Protein AF-A0A3M6U9W3-F1 (afdb_monomer)

InterPro domains:
  IPR017243 Biogenesis of lysosome-related organelles complex 1 subunit 5 [PF14942] (7-142)
  IPR017243 Biogenesis of lysosome-related organelles complex 1 subunit 5 [PTHR31784] (4-142)

Structure (mmCIF, N/CA/C/O backbone):
data_AF-A0A3M6U9W3-F1
#
_entry.id   AF-A0A3M6U9W3-F1
#
loop_
_atom_site.group_PDB
_atom_site.id
_atom_site.type_symbol
_atom_site.label_atom_id
_atom_site.label_alt_id
_atom_site.label_comp_id
_atom_site.label_asym_id
_atom_site.label_entity_id
_atom_site.label_seq_id
_atom_site.pdbx_PDB_ins_code
_atom_site.Cartn_x
_atom_site.Cartn_y
_atom_site.Cartn_z
_atom_site.occupancy
_atom_site.B_iso_or_equiv
_atom_site.auth_seq_id
_atom_site.auth_comp_id
_atom_site.auth_asym_id
_atom_site.auth_atom_id
_atom_site.pdbx_PDB_model_num
ATOM 1 N N . MET A 1 1 ? -53.784 -4.797 81.187 1.00 61.97 1 MET A N 1
ATOM 2 C CA . MET A 1 1 ? -54.601 -5.052 79.976 1.00 61.97 1 MET A CA 1
ATOM 3 C C . MET A 1 1 ? -54.592 -3.884 78.977 1.00 61.97 1 MET A C 1
ATOM 5 O O . MET A 1 1 ? -54.474 -4.148 77.792 1.00 61.97 1 MET A O 1
ATOM 9 N N . ALA A 1 2 ? -54.657 -2.605 79.389 1.00 67.75 2 ALA A N 1
ATOM 10 C CA . ALA A 1 2 ? -54.596 -1.471 78.442 1.00 67.75 2 ALA A CA 1
ATOM 11 C C . ALA A 1 2 ? -53.181 -1.173 77.885 1.00 67.75 2 ALA A C 1
ATOM 13 O O . ALA A 1 2 ? -53.034 -0.891 76.699 1.00 67.75 2 ALA A O 1
ATOM 14 N N . GLY A 1 3 ? -52.134 -1.290 78.713 1.00 75.00 3 GLY A N 1
ATOM 15 C CA . GLY A 1 3 ? -50.748 -0.992 78.310 1.00 75.00 3 GLY A CA 1
ATOM 16 C C . GLY A 1 3 ? -50.168 -1.948 77.260 1.00 75.00 3 GLY A C 1
ATOM 17 O O . GLY A 1 3 ? -49.511 -1.507 76.325 1.00 75.00 3 GLY A O 1
ATOM 18 N N . GLU A 1 4 ? -50.474 -3.247 77.342 1.00 80.38 4 GLU A N 1
ATOM 19 C CA . GLU A 1 4 ? -50.037 -4.231 76.334 1.00 80.38 4 GLU A CA 1
ATOM 20 C C . GLU A 1 4 ? -50.648 -3.979 74.956 1.00 80.38 4 GLU A C 1
ATOM 22 O O . GLU A 1 4 ? -50.010 -4.243 73.937 1.00 80.38 4 GLU A O 1
ATOM 27 N N . LYS A 1 5 ? -51.881 -3.465 74.915 1.00 83.31 5 LYS A N 1
ATOM 28 C CA . LYS A 1 5 ? -52.552 -3.125 73.661 1.00 83.31 5 LYS A CA 1
ATOM 29 C C . LYS A 1 5 ? -51.876 -1.922 73.002 1.00 83.31 5 LYS A C 1
ATOM 31 O O . LYS A 1 5 ? -51.541 -1.992 71.827 1.00 83.31 5 LYS A O 1
ATOM 36 N N . ALA A 1 6 ? -51.565 -0.891 73.788 1.00 84.62 6 ALA A N 1
ATOM 37 C CA . ALA A 1 6 ? -50.835 0.282 73.312 1.00 84.62 6 ALA A CA 1
ATOM 38 C C . ALA A 1 6 ? -49.437 -0.074 72.774 1.00 84.62 6 ALA A C 1
ATOM 40 O O . ALA A 1 6 ? -49.060 0.382 71.699 1.00 84.62 6 ALA A O 1
ATOM 41 N N . ILE A 1 7 ? -48.689 -0.935 73.472 1.00 87.50 7 ILE A N 1
ATOM 42 C CA . ILE A 1 7 ? -47.364 -1.390 73.015 1.00 87.50 7 ILE A CA 1
ATOM 43 C C . ILE A 1 7 ? -47.477 -2.162 71.696 1.00 87.50 7 ILE A C 1
ATOM 45 O O . ILE A 1 7 ? -46.703 -1.926 70.772 1.00 87.50 7 ILE A O 1
ATOM 49 N N . ARG A 1 8 ? -48.467 -3.052 71.573 1.00 87.06 8 ARG A N 1
ATOM 50 C CA . ARG A 1 8 ? -48.688 -3.836 70.350 1.00 87.06 8 ARG A CA 1
ATOM 51 C C . ARG A 1 8 ? -49.052 -2.953 69.156 1.00 87.06 8 ARG A C 1
ATOM 53 O O . ARG A 1 8 ? -48.532 -3.175 68.064 1.00 87.06 8 ARG A O 1
ATOM 60 N N . ASP A 1 9 ? -49.890 -1.945 69.375 1.00 88.25 9 ASP A N 1
ATOM 61 C CA . ASP A 1 9 ? -50.294 -0.998 68.336 1.00 88.25 9 ASP A CA 1
ATOM 62 C C . ASP A 1 9 ? -49.105 -0.129 67.891 1.00 88.25 9 ASP A C 1
ATOM 64 O O . ASP A 1 9 ? -48.859 0.009 66.692 1.00 88.25 9 ASP A O 1
ATOM 68 N N . VAL A 1 10 ? -48.290 0.366 68.831 1.00 85.81 10 VAL A N 1
ATOM 69 C CA . VAL A 1 10 ? -47.071 1.140 68.529 1.00 85.81 10 VAL A CA 1
ATOM 70 C C . VAL A 1 10 ? -46.040 0.293 67.778 1.00 85.81 10 VAL A C 1
ATOM 72 O O . VAL A 1 10 ? -45.535 0.730 66.746 1.00 85.81 10 VAL A O 1
ATOM 75 N N . CYS A 1 11 ? -45.760 -0.935 68.222 1.00 81.44 11 CYS A N 1
ATOM 76 C CA . CYS A 1 11 ? -44.837 -1.841 67.529 1.00 81.44 11 CYS A CA 1
ATOM 77 C C . CYS A 1 11 ? -45.349 -2.255 66.138 1.00 81.44 11 CYS A C 1
ATOM 79 O O . CYS A 1 11 ? -44.555 -2.417 65.209 1.00 81.44 11 CYS A O 1
ATOM 81 N N . GLY A 1 12 ? -46.667 -2.400 65.972 1.00 80.12 12 GLY A N 1
ATOM 82 C CA . GLY A 1 12 ? -47.300 -2.685 64.685 1.00 80.12 12 GLY A CA 1
ATOM 83 C C . GLY A 1 12 ? -47.216 -1.513 63.704 1.00 80.12 12 GLY A C 1
ATOM 84 O O . GLY A 1 12 ? -46.968 -1.723 62.516 1.00 80.12 12 GLY A O 1
ATOM 85 N N . ILE A 1 13 ? -47.381 -0.282 64.196 1.00 79.81 13 ILE A N 1
ATOM 86 C CA . ILE A 1 13 ? -47.189 0.948 63.415 1.00 79.81 13 ILE A CA 1
ATOM 87 C C . ILE A 1 13 ? -45.711 1.109 63.042 1.00 79.81 13 ILE A C 1
ATOM 89 O O . ILE A 1 13 ? -45.401 1.355 61.879 1.00 79.81 13 ILE A O 1
ATOM 93 N N . TYR A 1 14 ? -44.804 0.884 63.993 1.00 79.00 14 TYR A N 1
ATOM 94 C CA . TYR A 1 14 ? -43.360 0.965 63.781 1.00 79.00 14 TYR A CA 1
ATOM 95 C C . TYR A 1 14 ? -42.884 -0.049 62.733 1.00 79.00 14 TYR A C 1
ATOM 97 O O . TYR A 1 14 ? -42.189 0.316 61.792 1.00 79.00 14 TYR A O 1
ATOM 105 N N . SER A 1 15 ? -43.339 -1.302 62.818 1.00 75.88 15 SER A N 1
ATOM 106 C CA . SER A 1 15 ? -42.981 -2.341 61.843 1.00 75.88 15 SER A CA 1
ATOM 107 C C . SER A 1 15 ? -43.503 -2.036 60.440 1.00 75.88 15 SER A C 1
ATOM 109 O O . SER A 1 15 ? -42.837 -2.379 59.477 1.00 75.88 15 SER A O 1
ATOM 111 N N . ARG A 1 16 ? -44.667 -1.379 60.304 1.00 72.44 16 ARG A N 1
ATOM 112 C CA . ARG A 1 16 ? -45.201 -0.948 58.998 1.00 72.44 16 ARG A CA 1
ATOM 113 C C . ARG A 1 16 ? -44.478 0.271 58.430 1.00 72.44 16 ARG A C 1
ATOM 115 O O . ARG A 1 16 ? -44.253 0.322 57.228 1.00 72.44 16 ARG A O 1
ATOM 122 N N . LEU A 1 17 ? -44.139 1.247 59.272 1.00 72.12 17 LEU A N 1
ATOM 123 C CA . LEU A 1 17 ? -43.420 2.459 58.861 1.00 72.12 17 LEU A CA 1
ATOM 124 C C . LEU A 1 17 ? -41.974 2.164 58.456 1.00 72.12 17 LEU A C 1
ATOM 126 O O . LEU A 1 17 ? -41.463 2.786 57.530 1.00 72.12 17 LEU A O 1
ATOM 130 N N . PHE A 1 18 ? -41.342 1.202 59.126 1.00 71.88 18 PHE A N 1
ATOM 131 C CA . PHE A 1 18 ? -39.964 0.783 58.875 1.00 71.88 18 PHE A CA 1
ATOM 132 C C . PHE A 1 18 ? -39.879 -0.571 58.158 1.00 71.88 18 PHE A C 1
ATOM 134 O O . PHE A 1 18 ? -38.852 -1.247 58.234 1.00 71.88 18 PHE A O 1
ATOM 141 N N . ASP A 1 19 ? -40.930 -0.982 57.434 1.00 74.25 19 ASP A N 1
ATOM 142 C CA . ASP A 1 19 ? -40.842 -2.159 56.568 1.00 74.25 19 ASP A CA 1
ATOM 143 C C . ASP A 1 19 ? -40.027 -1.823 55.313 1.00 74.25 19 ASP A C 1
ATOM 145 O O . ASP A 1 19 ? -40.535 -1.555 54.220 1.00 74.25 19 ASP A O 1
ATOM 149 N N . HIS A 1 20 ? -38.709 -1.835 55.482 1.00 79.38 20 HIS A N 1
ATOM 150 C CA . HIS A 1 20 ? -37.756 -1.589 54.412 1.00 79.38 20 HIS A CA 1
ATOM 151 C C . HIS A 1 20 ? -37.826 -2.654 53.314 1.00 79.38 20 HIS A C 1
ATOM 153 O O . HIS A 1 20 ? -37.267 -2.426 52.243 1.00 79.38 20 HIS A O 1
ATOM 159 N N . ARG A 1 21 ? -38.521 -3.791 53.515 1.00 81.12 21 ARG A N 1
ATOM 160 C CA . ARG A 1 21 ? -38.652 -4.812 52.465 1.00 81.12 21 ARG A CA 1
ATOM 161 C C . ARG A 1 21 ? -39.306 -4.250 51.219 1.00 81.12 21 ARG A C 1
ATOM 163 O O . ARG A 1 21 ? -38.825 -4.549 50.136 1.00 81.12 21 ARG A O 1
ATOM 170 N N . ALA A 1 22 ? -40.347 -3.429 51.346 1.00 80.38 22 ALA A N 1
ATOM 171 C CA . ALA A 1 22 ? -41.025 -2.868 50.179 1.00 80.38 22 ALA A CA 1
ATOM 172 C C . ALA A 1 22 ? -40.098 -1.941 49.372 1.00 80.38 22 ALA A C 1
ATOM 174 O O . ALA A 1 22 ? -40.045 -2.030 48.146 1.00 80.38 22 ALA A O 1
ATOM 175 N N . VAL A 1 23 ? -39.323 -1.101 50.066 1.00 84.06 23 VAL A N 1
ATOM 176 C CA . VAL A 1 23 ? -38.333 -0.207 49.447 1.00 84.06 23 VAL A CA 1
ATOM 177 C C . VAL A 1 23 ? -37.217 -1.022 48.798 1.00 84.06 23 VAL A C 1
ATOM 179 O O . VAL A 1 23 ? -36.999 -0.902 47.599 1.00 84.06 23 VAL A O 1
ATOM 182 N N . MET A 1 24 ? -36.586 -1.930 49.544 1.00 85.38 24 MET A N 1
ATOM 183 C CA . MET A 1 24 ? -35.505 -2.781 49.040 1.00 85.38 24 MET A CA 1
ATOM 184 C C . MET A 1 24 ? -35.948 -3.640 47.855 1.00 85.38 24 MET A C 1
ATOM 186 O O . MET A 1 24 ? -35.217 -3.787 46.883 1.00 85.38 24 MET A O 1
ATOM 190 N N . GLN A 1 25 ? -37.159 -4.190 47.895 1.00 88.38 25 GLN A N 1
ATOM 191 C CA . GLN A 1 25 ? -37.684 -5.020 46.817 1.00 88.38 25 GLN A CA 1
ATOM 192 C C . GLN A 1 25 ? -37.989 -4.195 45.560 1.00 88.38 25 GLN A C 1
ATOM 194 O O . GLN A 1 25 ? -37.805 -4.693 44.449 1.00 88.38 25 GLN A O 1
ATOM 199 N N . ASN A 1 26 ? -38.421 -2.940 45.713 1.00 88.75 26 ASN A N 1
ATOM 200 C CA . ASN A 1 26 ? -38.576 -2.016 44.591 1.00 88.75 26 ASN A CA 1
ATOM 201 C C . ASN A 1 26 ? -37.225 -1.590 44.010 1.00 88.75 26 ASN A C 1
ATOM 203 O O . ASN A 1 26 ? -37.081 -1.615 42.790 1.00 88.75 26 ASN A O 1
ATOM 207 N N . GLU A 1 27 ? -36.233 -1.289 44.850 1.00 91.12 27 GLU A N 1
ATOM 208 C CA . GLU A 1 27 ? -34.869 -0.974 44.409 1.00 91.12 27 GLU A CA 1
ATOM 209 C C . GLU A 1 27 ? -34.231 -2.160 43.671 1.00 91.12 27 GLU A C 1
ATOM 211 O O . GLU A 1 27 ? -33.735 -2.001 42.558 1.00 91.12 27 GLU A O 1
ATOM 216 N N . CYS A 1 28 ? -34.338 -3.386 44.197 1.00 89.62 28 CYS A N 1
ATOM 217 C CA . CYS A 1 28 ? -33.869 -4.588 43.498 1.00 89.62 28 CYS A CA 1
ATOM 218 C C . CYS A 1 28 ? -34.550 -4.765 42.131 1.00 89.62 28 CYS A C 1
ATOM 220 O O . CYS A 1 28 ? -33.879 -5.034 41.136 1.00 89.62 28 CYS A O 1
ATOM 222 N N . LYS A 1 29 ? -35.876 -4.580 42.049 1.00 91.06 29 LYS A N 1
ATOM 223 C CA . LYS A 1 29 ? -36.611 -4.644 40.772 1.00 91.06 29 LYS A CA 1
ATOM 224 C C . LYS A 1 29 ? -36.187 -3.542 39.804 1.00 91.06 29 LYS A C 1
ATOM 226 O O . LYS A 1 29 ? -36.160 -3.780 38.598 1.00 91.06 29 LYS A O 1
ATOM 231 N N . TYR A 1 30 ? -35.898 -2.346 40.311 1.00 90.50 30 TYR A N 1
ATOM 232 C CA . TYR A 1 30 ? -35.417 -1.229 39.510 1.00 90.50 30 TYR A CA 1
ATOM 233 C C . TYR A 1 30 ? -34.033 -1.524 38.928 1.00 90.50 30 TYR A C 1
ATOM 235 O O . TYR A 1 30 ? -33.857 -1.383 37.720 1.00 90.50 30 TYR A O 1
ATOM 243 N N . VAL A 1 31 ? -33.098 -2.013 39.748 1.00 88.81 31 VAL A N 1
ATOM 244 C CA . VAL A 1 31 ? -31.752 -2.410 39.307 1.00 88.81 31 VAL A CA 1
ATOM 245 C C . VAL A 1 31 ? -31.836 -3.478 38.218 1.00 88.81 31 VAL A C 1
ATOM 247 O O . VAL A 1 31 ? -31.272 -3.288 37.146 1.00 88.81 31 VAL A O 1
ATOM 250 N N . ILE A 1 32 ? -32.611 -4.544 38.432 1.00 86.94 32 ILE A N 1
ATOM 251 C CA . ILE A 1 32 ? -32.818 -5.597 37.425 1.00 86.94 32 ILE A CA 1
ATOM 252 C C . ILE A 1 32 ? -33.391 -5.007 36.126 1.00 86.94 32 ILE A C 1
ATOM 254 O O . ILE A 1 32 ? -32.864 -5.237 35.042 1.00 86.94 32 ILE A O 1
ATOM 258 N N . ARG A 1 33 ? -34.442 -4.181 36.214 1.00 87.31 33 ARG A N 1
ATOM 259 C CA . ARG A 1 33 ? -35.074 -3.576 35.031 1.00 87.31 33 ARG A CA 1
ATOM 260 C C . ARG A 1 33 ? -34.128 -2.649 34.266 1.00 87.31 33 ARG A C 1
ATOM 262 O O . ARG A 1 33 ? -34.173 -2.627 33.036 1.00 87.31 33 ARG A O 1
ATOM 269 N N . GLU A 1 34 ? -33.324 -1.855 34.965 1.00 85.25 34 GLU A N 1
ATOM 270 C CA . GLU A 1 34 ? -32.372 -0.962 34.311 1.00 85.25 34 GLU A CA 1
ATOM 271 C C . GLU A 1 34 ? -31.206 -1.719 33.687 1.00 85.25 34 GLU A C 1
ATOM 273 O O . GLU A 1 34 ? -30.894 -1.472 32.525 1.00 85.25 34 GLU A O 1
ATOM 278 N N . PHE A 1 35 ? -30.585 -2.650 34.409 1.00 80.88 35 PHE A N 1
ATOM 279 C CA . PHE A 1 35 ? -29.368 -3.311 33.942 1.00 80.88 35 PHE A CA 1
ATOM 280 C C . PHE A 1 35 ? -29.643 -4.480 32.989 1.00 80.88 35 PHE A C 1
ATOM 282 O O . PHE A 1 35 ? -29.047 -4.514 31.916 1.00 80.88 35 PHE A O 1
ATOM 289 N N . GLU A 1 36 ? -30.596 -5.363 33.297 1.00 79.75 36 GLU A N 1
ATOM 290 C CA . GLU A 1 36 ? -30.924 -6.521 32.446 1.00 79.75 36 GLU A CA 1
ATOM 291 C C . GLU A 1 36 ? -31.939 -6.174 31.345 1.00 79.75 36 GLU A C 1
ATOM 293 O O . GLU A 1 36 ? -31.945 -6.781 30.281 1.00 79.75 36 GLU A O 1
ATOM 298 N N . GLY A 1 37 ? -32.805 -5.180 31.575 1.00 77.88 37 GLY A N 1
ATOM 299 C CA . GLY A 1 37 ? -33.853 -4.803 30.621 1.00 77.88 37 GLY A CA 1
ATOM 300 C C . GLY A 1 37 ? -33.442 -3.683 29.665 1.00 77.88 37 GLY A C 1
ATOM 301 O O . GLY A 1 37 ? -33.336 -3.876 28.457 1.00 77.88 37 GLY A O 1
ATOM 302 N N . LYS A 1 38 ? -33.276 -2.467 30.197 1.00 75.75 38 LYS A N 1
ATOM 303 C C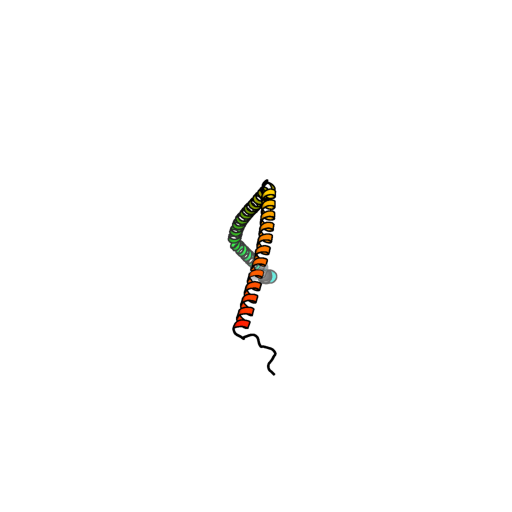A . LYS A 1 38 ? -33.081 -1.259 29.373 1.00 75.75 38 LYS A CA 1
ATOM 304 C C . LYS A 1 38 ? -31.658 -1.101 28.851 1.00 75.75 38 LYS A C 1
ATOM 306 O O . LYS A 1 38 ? -31.474 -0.691 27.705 1.00 75.75 38 LYS A O 1
ATOM 311 N N . ARG A 1 39 ? -30.658 -1.356 29.696 1.00 81.62 39 ARG A N 1
ATOM 312 C CA . ARG A 1 39 ? -29.241 -1.225 29.337 1.00 81.62 39 ARG A CA 1
ATOM 313 C C . ARG A 1 39 ? -28.719 -2.492 28.676 1.00 81.62 39 ARG A C 1
ATOM 315 O O . ARG A 1 39 ? -27.949 -2.349 27.733 1.00 81.62 39 ARG A O 1
ATOM 322 N N . ASN A 1 40 ? -29.177 -3.667 29.120 1.00 81.88 40 ASN A N 1
ATOM 323 C CA . ASN A 1 40 ? -28.946 -4.981 28.510 1.00 81.88 40 ASN A CA 1
ATOM 324 C C . ASN A 1 40 ? -27.493 -5.168 28.041 1.00 81.88 40 ASN A C 1
ATOM 326 O O . ASN A 1 40 ? -27.236 -5.409 26.863 1.00 81.88 40 ASN A O 1
ATOM 330 N N . ASP A 1 41 ? -26.542 -4.890 28.937 1.00 83.25 41 ASP A N 1
ATOM 331 C CA . ASP A 1 41 ? -25.094 -4.956 28.694 1.00 83.25 41 ASP A CA 1
ATOM 332 C C . ASP A 1 41 ? -24.569 -4.176 27.476 1.00 83.25 41 ASP A C 1
ATOM 334 O O . ASP A 1 41 ? -23.419 -4.333 27.068 1.00 83.25 41 ASP A O 1
ATOM 338 N N . ARG A 1 42 ? -25.358 -3.255 26.910 1.00 87.81 42 ARG A N 1
ATOM 339 C CA . ARG A 1 42 ? -24.985 -2.472 25.723 1.00 87.81 42 ARG A CA 1
ATOM 340 C C . ARG A 1 42 ? -23.690 -1.695 25.927 1.00 87.81 42 ARG A C 1
ATOM 342 O O . ARG A 1 42 ? -22.937 -1.493 24.981 1.00 87.81 42 ARG A O 1
ATOM 349 N N . GLU A 1 43 ? -23.449 -1.210 27.141 1.00 86.50 43 GLU A N 1
ATOM 350 C CA . GLU A 1 43 ? -22.219 -0.489 27.478 1.00 86.50 43 GLU A CA 1
ATOM 351 C C . GLU A 1 43 ? -21.007 -1.419 27.513 1.00 86.50 43 GLU A C 1
ATOM 353 O O . GLU A 1 43 ? -19.966 -1.058 26.969 1.00 86.50 43 GLU A O 1
ATOM 358 N N . LEU A 1 44 ? -21.165 -2.628 28.061 1.00 88.38 44 LEU A N 1
ATOM 359 C CA . LEU A 1 44 ? -20.125 -3.651 28.046 1.00 88.38 44 LEU A CA 1
ATOM 360 C C . LEU A 1 44 ? -19.783 -4.037 26.605 1.00 88.38 44 LEU A C 1
ATOM 362 O O . LEU A 1 44 ? -18.622 -3.980 26.225 1.00 88.38 44 LEU A O 1
ATOM 366 N N . LEU A 1 45 ? -20.797 -4.324 25.785 1.00 90.81 45 LEU A N 1
ATOM 367 C CA . LEU A 1 45 ? -20.636 -4.687 24.375 1.00 90.81 45 LEU A CA 1
ATOM 368 C C . LEU A 1 45 ? -19.907 -3.592 23.587 1.00 90.81 45 LEU A C 1
ATOM 370 O O . LEU A 1 45 ? -18.922 -3.865 22.907 1.00 90.81 45 LEU A O 1
ATOM 374 N N . ARG A 1 46 ? -20.320 -2.329 23.758 1.00 93.31 46 ARG A N 1
ATOM 375 C CA . ARG A 1 46 ? -19.644 -1.172 23.147 1.00 93.31 46 ARG A CA 1
ATOM 376 C C . ARG A 1 46 ? -18.194 -1.039 23.598 1.00 93.31 46 ARG A C 1
ATOM 378 O O . ARG A 1 46 ? -17.337 -0.705 22.783 1.00 93.31 46 ARG A O 1
ATOM 385 N N . LEU A 1 47 ? -17.916 -1.268 24.880 1.00 96.12 47 LEU A N 1
ATOM 386 C CA . LEU A 1 47 ? -16.560 -1.190 25.412 1.00 96.12 47 LEU A CA 1
ATOM 387 C C . LEU A 1 47 ? -15.688 -2.328 24.869 1.00 96.12 47 LEU A C 1
ATOM 389 O O . LEU A 1 47 ? -14.541 -2.092 24.495 1.00 96.12 47 LEU A O 1
ATOM 393 N N . THR A 1 48 ? -16.239 -3.537 24.764 1.00 96.25 48 THR A N 1
ATOM 394 C CA . THR A 1 48 ? -15.568 -4.689 24.156 1.00 96.25 48 THR A CA 1
ATOM 395 C C . THR A 1 48 ? -15.261 -4.433 22.683 1.00 96.25 48 THR A C 1
ATOM 397 O O . THR A 1 48 ? -14.120 -4.622 22.268 1.00 96.25 48 THR A O 1
ATOM 400 N N . GLU A 1 49 ? -16.221 -3.927 21.906 1.00 96.69 49 GLU A N 1
ATOM 401 C CA . GLU A 1 49 ? -16.008 -3.551 20.501 1.00 96.69 49 GLU A CA 1
ATOM 402 C C . GLU A 1 49 ? -14.936 -2.463 20.352 1.00 96.69 49 GLU A C 1
ATOM 404 O O . GLU A 1 49 ? -14.076 -2.540 19.473 1.00 96.69 49 GLU A O 1
ATOM 409 N N . ALA A 1 50 ? -14.964 -1.438 21.209 1.00 97.31 50 ALA A N 1
ATOM 410 C CA . ALA A 1 50 ? -13.959 -0.380 21.202 1.00 97.31 50 ALA A CA 1
ATOM 411 C C . ALA A 1 50 ? -12.564 -0.925 21.543 1.00 97.31 50 ALA A C 1
ATOM 413 O O . ALA A 1 50 ? -11.586 -0.567 20.888 1.00 97.31 50 ALA A O 1
ATOM 414 N N . SER A 1 51 ? -12.475 -1.825 22.525 1.00 97.44 51 SER A N 1
ATOM 415 C CA . SER A 1 51 ? -11.227 -2.486 22.909 1.00 97.44 51 SER A CA 1
ATOM 416 C C . SER A 1 51 ? -10.678 -3.374 21.791 1.00 97.44 51 SER A C 1
ATOM 418 O O . SER A 1 51 ? -9.483 -3.319 21.508 1.00 97.44 51 SER A O 1
ATOM 420 N N . GLN A 1 52 ? -11.536 -4.134 21.104 1.00 97.50 52 GLN A N 1
ATOM 421 C CA . GLN A 1 52 ? -11.142 -4.931 19.940 1.00 97.50 52 GLN A CA 1
ATOM 422 C C . GLN A 1 52 ? -10.565 -4.046 18.833 1.00 97.50 52 GLN A C 1
ATOM 424 O O . GLN A 1 52 ? -9.441 -4.283 18.398 1.00 97.50 52 GLN A O 1
ATOM 429 N N . LYS A 1 53 ? -11.263 -2.968 18.455 1.00 97.25 53 LYS A N 1
ATOM 430 C CA . LYS A 1 5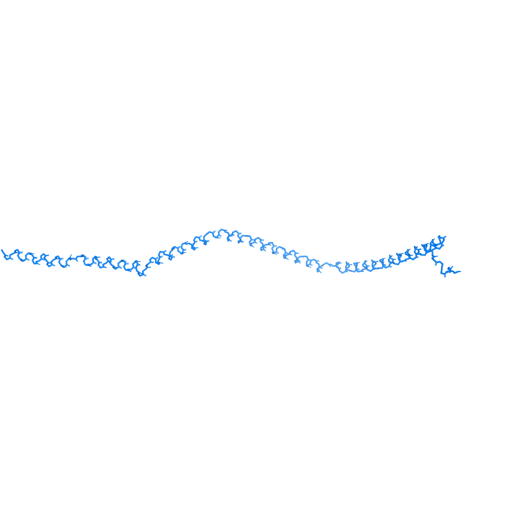3 ? -10.778 -2.013 17.441 1.00 97.25 53 LYS A CA 1
ATOM 431 C C . LYS A 1 53 ? -9.454 -1.368 17.840 1.00 97.25 53 LYS A C 1
ATOM 433 O O . LYS A 1 53 ? -8.564 -1.233 17.007 1.00 97.25 53 LYS A O 1
ATOM 438 N N . ALA A 1 54 ? -9.306 -0.982 19.107 1.00 97.38 54 ALA A N 1
ATOM 439 C CA . ALA A 1 54 ? -8.058 -0.416 19.607 1.00 97.38 54 ALA A CA 1
ATOM 440 C C . ALA A 1 54 ? -6.898 -1.418 19.488 1.00 97.38 54 ALA A C 1
ATOM 442 O O . ALA A 1 54 ? -5.826 -1.049 19.015 1.00 97.38 54 ALA A O 1
ATOM 443 N N . ASN A 1 55 ? -7.122 -2.686 19.840 1.00 97.00 55 ASN A N 1
ATOM 444 C CA . ASN A 1 55 ? -6.117 -3.742 19.710 1.00 97.00 55 ASN A CA 1
ATOM 445 C C . ASN A 1 55 ? -5.775 -4.049 18.246 1.00 97.00 55 ASN A C 1
ATOM 447 O O . ASN A 1 55 ? -4.601 -4.204 17.914 1.00 97.00 55 ASN A O 1
ATOM 451 N N . GLU A 1 56 ? -6.769 -4.091 17.357 1.00 96.56 56 GLU A N 1
ATOM 452 C CA . GLU A 1 56 ? -6.547 -4.254 15.916 1.00 96.56 56 GLU A CA 1
ATOM 453 C C . GLU A 1 56 ? -5.685 -3.120 15.354 1.00 96.56 56 GLU A C 1
ATOM 455 O O . GLU A 1 56 ? -4.709 -3.379 14.650 1.00 96.56 56 GLU A O 1
ATOM 460 N N . ILE A 1 57 ? -5.991 -1.868 15.705 1.00 96.19 57 ILE A N 1
ATOM 461 C CA . ILE A 1 57 ? -5.187 -0.710 15.299 1.00 96.19 57 ILE A CA 1
ATOM 462 C C . ILE A 1 57 ? -3.770 -0.837 15.862 1.00 96.19 57 ILE A C 1
ATOM 464 O O . ILE A 1 57 ? -2.807 -0.746 15.103 1.00 96.19 57 ILE A O 1
ATOM 468 N N . GLN A 1 58 ? -3.634 -1.116 17.161 1.00 96.31 58 GLN A N 1
ATOM 469 C CA . GLN A 1 58 ? -2.340 -1.267 17.828 1.00 96.31 58 GLN A CA 1
ATOM 470 C C . GLN A 1 58 ? -1.470 -2.338 17.158 1.00 96.31 58 GLN A C 1
ATOM 472 O O . GLN A 1 58 ? -0.268 -2.137 17.000 1.00 96.31 58 GLN A O 1
ATOM 477 N N . SER A 1 59 ? -2.074 -3.449 16.725 1.00 95.94 59 SER A N 1
ATOM 478 C CA . SER A 1 59 ? -1.365 -4.539 16.048 1.00 95.94 59 SER A CA 1
ATOM 479 C C . SER A 1 59 ? -0.810 -4.149 14.673 1.00 95.94 59 SER A C 1
ATOM 481 O O . SER A 1 59 ? 0.220 -4.677 14.267 1.00 95.94 59 SER A O 1
ATOM 483 N N . LYS A 1 60 ? -1.450 -3.196 13.982 1.00 95.44 60 LYS A N 1
ATOM 484 C CA . LYS A 1 60 ? -1.057 -2.741 12.638 1.00 95.44 60 LYS A CA 1
ATOM 485 C C . LYS A 1 60 ? -0.066 -1.578 12.642 1.00 95.44 60 LYS A C 1
ATOM 487 O O . LYS A 1 60 ? 0.612 -1.360 11.644 1.00 95.44 60 LYS A O 1
ATOM 492 N N . ILE A 1 61 ? 0.049 -0.834 13.746 1.00 96.50 61 ILE A N 1
ATOM 493 C CA . ILE A 1 61 ? 0.974 0.308 13.853 1.00 96.50 61 ILE A CA 1
ATOM 494 C C . ILE A 1 61 ? 2.420 -0.062 13.468 1.00 96.50 61 ILE A C 1
ATOM 496 O O . ILE A 1 61 ? 3.001 0.680 12.677 1.00 96.50 61 ILE A O 1
ATOM 500 N N . PRO A 1 62 ? 3.014 -1.176 13.948 1.00 95.50 62 PRO A N 1
ATOM 501 C CA . PRO A 1 62 ? 4.391 -1.527 13.596 1.00 95.50 62 PRO A CA 1
ATOM 502 C C . PRO A 1 62 ? 4.599 -1.731 12.090 1.00 95.50 62 PRO A C 1
ATOM 504 O O . PRO A 1 62 ? 5.590 -1.257 11.542 1.00 95.50 62 PRO A O 1
ATOM 507 N N . GLU A 1 63 ? 3.649 -2.383 11.415 1.00 95.25 63 GLU A N 1
ATOM 508 C CA . GLU A 1 63 ? 3.679 -2.586 9.962 1.00 95.25 63 GLU A CA 1
ATOM 509 C C . GLU A 1 63 ? 3.591 -1.245 9.220 1.00 95.25 63 GLU A C 1
ATOM 511 O O . GLU A 1 63 ? 4.382 -0.979 8.317 1.00 95.25 63 GLU A O 1
ATOM 516 N N . CYS A 1 64 ? 2.690 -0.354 9.645 1.00 94.81 64 CYS A N 1
ATOM 517 C CA . CYS A 1 64 ? 2.574 0.983 9.064 1.00 94.81 64 CYS A CA 1
ATOM 518 C C . CYS A 1 64 ? 3.864 1.803 9.210 1.00 94.81 64 CYS A C 1
ATOM 520 O O . CYS A 1 64 ? 4.219 2.535 8.289 1.00 94.81 64 CYS A O 1
ATOM 522 N N . VAL A 1 65 ? 4.566 1.689 10.343 1.00 95.00 65 VAL A N 1
ATOM 523 C CA . VAL A 1 65 ? 5.852 2.373 10.560 1.00 95.00 65 VAL A CA 1
ATOM 524 C C . VAL A 1 65 ? 6.917 1.837 9.603 1.00 95.00 65 VAL A C 1
ATOM 526 O O . VAL A 1 65 ? 7.571 2.629 8.932 1.00 95.00 65 VAL A O 1
ATOM 529 N N . GLN A 1 66 ? 7.033 0.514 9.464 1.00 94.19 66 GLN A N 1
ATOM 530 C CA . GLN A 1 66 ? 7.980 -0.101 8.523 1.00 94.19 66 GLN A CA 1
ATOM 531 C C . GLN A 1 66 ? 7.694 0.301 7.069 1.00 94.19 66 GLN A C 1
ATOM 533 O O . GLN A 1 66 ? 8.606 0.624 6.310 1.00 94.19 66 GLN A O 1
ATOM 538 N N . LEU A 1 67 ? 6.418 0.331 6.674 1.00 95.12 67 LEU A N 1
ATOM 539 C CA . LEU A 1 67 ? 6.016 0.782 5.341 1.00 95.12 67 LEU A CA 1
ATOM 540 C C . LEU A 1 67 ? 6.308 2.272 5.120 1.00 95.12 67 LEU A C 1
ATOM 542 O O . LEU A 1 67 ? 6.681 2.661 4.015 1.00 95.12 67 LEU A O 1
ATOM 546 N N . ALA A 1 68 ? 6.157 3.107 6.151 1.00 94.50 68 ALA A N 1
ATOM 547 C CA . ALA A 1 68 ? 6.486 4.526 6.070 1.00 94.50 68 ALA A CA 1
ATOM 548 C C . ALA A 1 68 ? 7.992 4.760 5.865 1.00 94.50 68 ALA A C 1
ATOM 550 O O . ALA A 1 68 ? 8.368 5.632 5.085 1.00 94.50 68 ALA A O 1
ATOM 551 N N . GLU A 1 69 ? 8.849 3.967 6.511 1.00 92.56 69 GLU A N 1
ATOM 552 C CA . GLU A 1 69 ? 10.298 4.000 6.280 1.00 92.56 69 GLU A CA 1
ATOM 553 C C . GLU A 1 69 ? 10.638 3.609 4.837 1.00 92.56 69 GLU A C 1
ATOM 555 O O . GLU A 1 69 ? 11.312 4.366 4.140 1.00 92.56 69 GLU A O 1
ATOM 560 N N . LEU A 1 70 ? 10.067 2.506 4.339 1.00 94.56 70 LEU A N 1
ATOM 561 C CA . LEU A 1 70 ? 10.260 2.070 2.953 1.00 94.56 70 LEU A CA 1
ATOM 562 C C . LEU A 1 70 ? 9.794 3.123 1.933 1.00 94.56 70 LEU A C 1
ATOM 564 O O . LEU A 1 70 ? 10.414 3.299 0.884 1.00 94.56 70 LEU A O 1
ATOM 568 N N . LEU A 1 71 ? 8.703 3.837 2.218 1.00 95.31 71 LEU A N 1
ATOM 569 C CA . LEU A 1 71 ? 8.213 4.909 1.350 1.00 95.31 71 LEU A CA 1
ATOM 570 C C . LEU A 1 71 ? 9.209 6.068 1.234 1.00 95.31 71 LEU A C 1
ATOM 572 O O . LEU A 1 71 ? 9.329 6.633 0.146 1.00 95.31 71 LEU A O 1
ATOM 576 N N . ASN A 1 72 ? 9.932 6.402 2.307 1.00 94.12 72 ASN A N 1
ATOM 577 C CA . ASN A 1 72 ? 10.985 7.417 2.250 1.00 94.12 72 ASN A CA 1
ATOM 578 C C . ASN A 1 72 ? 12.142 6.957 1.353 1.00 94.12 72 ASN A C 1
ATOM 580 O O . ASN A 1 72 ? 12.570 7.713 0.481 1.00 94.12 72 ASN A O 1
ATOM 584 N N . ASP A 1 73 ? 12.573 5.699 1.480 1.00 94.31 73 ASP A N 1
ATOM 585 C CA . ASP A 1 73 ? 13.630 5.136 0.630 1.00 94.31 73 ASP A CA 1
ATOM 586 C C . ASP A 1 73 ? 13.236 5.158 -0.852 1.00 94.31 73 ASP A C 1
ATOM 588 O O . ASP A 1 73 ? 14.005 5.592 -1.714 1.00 94.31 73 ASP A O 1
ATOM 592 N N . VAL A 1 74 ? 12.007 4.734 -1.166 1.00 96.50 74 VAL A N 1
ATOM 593 C CA . VAL A 1 74 ? 11.471 4.773 -2.535 1.00 96.50 74 VAL A CA 1
ATOM 594 C C . VAL A 1 74 ? 11.392 6.211 -3.047 1.00 96.50 74 VAL A C 1
ATOM 596 O O . VAL A 1 74 ? 11.706 6.476 -4.211 1.00 96.50 74 VAL A O 1
ATOM 599 N N . GLN A 1 75 ? 11.000 7.159 -2.195 1.00 96.88 75 GLN A N 1
ATOM 600 C CA . GLN A 1 75 ? 10.944 8.569 -2.560 1.00 96.88 75 GLN A CA 1
ATOM 601 C C . GLN A 1 75 ? 12.332 9.115 -2.917 1.00 96.88 75 GLN A C 1
ATOM 603 O O . GLN A 1 75 ? 12.461 9.851 -3.900 1.00 96.88 75 GLN A O 1
ATOM 608 N N . ASP A 1 76 ? 13.365 8.760 -2.158 1.00 96.38 76 ASP A N 1
ATOM 609 C CA . ASP A 1 76 ? 14.726 9.221 -2.419 1.00 96.38 76 ASP A CA 1
ATOM 610 C C . ASP A 1 76 ? 15.322 8.562 -3.666 1.00 96.38 76 ASP A C 1
ATOM 612 O O . ASP A 1 76 ? 15.858 9.261 -4.529 1.00 96.38 76 ASP A O 1
ATOM 616 N N . GLN A 1 77 ? 15.099 7.261 -3.864 1.00 96.88 77 GLN A N 1
ATOM 617 C CA . GLN A 1 77 ? 15.461 6.580 -5.112 1.00 96.88 77 GLN A CA 1
ATOM 618 C C . GLN A 1 77 ? 14.793 7.221 -6.333 1.00 96.88 77 GLN A C 1
ATOM 620 O O . GLN A 1 77 ? 15.423 7.384 -7.383 1.00 96.88 77 GLN A O 1
ATOM 625 N N . LEU A 1 78 ? 13.526 7.624 -6.210 1.00 97.44 78 LEU A N 1
ATOM 626 C CA . LEU A 1 78 ? 12.806 8.300 -7.283 1.00 97.44 78 LEU A CA 1
ATOM 627 C C . LEU A 1 78 ? 13.391 9.689 -7.574 1.00 97.44 78 LEU A C 1
ATOM 629 O 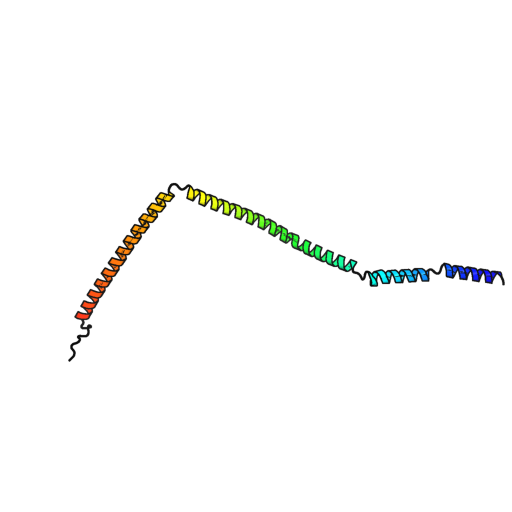O . LEU A 1 78 ? 13.536 10.057 -8.744 1.00 97.44 78 LEU A O 1
ATOM 633 N N . LYS A 1 79 ? 13.750 10.461 -6.539 1.00 97.50 79 LYS A N 1
ATOM 634 C CA . LYS A 1 79 ? 14.427 11.759 -6.709 1.00 97.50 79 LYS A CA 1
ATOM 635 C C . LYS A 1 79 ? 15.766 11.587 -7.424 1.00 97.50 79 LYS A C 1
ATOM 637 O O . LYS A 1 79 ? 16.031 12.325 -8.374 1.00 97.50 79 LYS A O 1
ATOM 642 N N . ASP A 1 80 ? 16.554 10.594 -7.026 1.00 97.44 80 ASP A N 1
ATOM 643 C CA . ASP A 1 80 ? 17.843 10.278 -7.640 1.00 97.44 80 ASP A CA 1
ATOM 644 C C . ASP A 1 80 ? 17.693 9.871 -9.104 1.00 97.44 80 ASP A C 1
ATOM 646 O O . ASP A 1 80 ? 18.391 10.394 -9.976 1.00 97.44 80 ASP A O 1
ATOM 650 N N . ALA A 1 81 ? 16.758 8.965 -9.401 1.00 97.56 81 ALA A N 1
ATOM 651 C CA . ALA A 1 81 ? 16.467 8.542 -10.766 1.00 97.56 81 ALA A CA 1
ATOM 652 C C . ALA A 1 81 ? 16.047 9.736 -11.632 1.00 97.56 81 ALA A C 1
ATOM 654 O O . ALA A 1 81 ? 16.576 9.925 -12.730 1.00 97.56 81 ALA A O 1
ATOM 655 N N . ARG A 1 82 ? 15.166 10.598 -11.112 1.00 97.12 82 ARG A N 1
ATOM 656 C CA . ARG A 1 82 ? 14.743 11.824 -11.796 1.00 97.12 82 ARG A CA 1
ATOM 657 C C . ARG A 1 82 ? 15.926 12.749 -12.074 1.00 97.12 82 ARG A C 1
ATOM 659 O O . ARG A 1 82 ? 16.043 13.249 -13.192 1.00 97.12 82 ARG A O 1
ATOM 666 N N . GLN A 1 83 ? 16.806 12.959 -11.095 1.00 97.44 83 GLN A N 1
ATOM 667 C CA . GLN A 1 83 ? 17.982 13.811 -11.269 1.00 97.44 83 GLN A CA 1
ATOM 668 C C . GLN A 1 83 ? 18.946 13.235 -12.309 1.00 97.44 83 GLN A C 1
ATOM 670 O O . GLN A 1 83 ? 19.465 13.973 -13.142 1.00 97.44 83 GLN A O 1
ATOM 675 N N . ARG A 1 84 ? 19.160 11.914 -12.318 1.00 96.44 84 ARG A N 1
ATOM 676 C CA . ARG A 1 84 ? 19.988 11.248 -13.334 1.00 96.44 84 ARG A CA 1
ATOM 677 C C . ARG A 1 84 ? 19.406 11.425 -14.732 1.00 96.44 84 ARG A C 1
ATOM 679 O O . ARG A 1 84 ? 20.149 11.794 -15.636 1.00 96.44 84 ARG A O 1
ATOM 686 N N . CYS A 1 85 ? 18.100 11.219 -14.902 1.00 96.12 85 CYS A N 1
ATOM 687 C CA . CYS A 1 85 ? 17.423 11.460 -16.177 1.00 96.12 85 CYS A CA 1
ATOM 688 C C . CYS A 1 85 ? 17.581 12.916 -16.628 1.00 96.12 85 CYS A C 1
ATOM 690 O O . CYS A 1 85 ? 17.919 13.160 -17.782 1.00 96.12 85 CYS A O 1
ATOM 692 N N . HIS A 1 86 ? 17.405 13.873 -15.715 1.00 95.75 86 HIS A N 1
ATOM 693 C CA . HIS A 1 86 ? 17.605 15.288 -16.014 1.00 95.75 86 HIS A CA 1
ATOM 694 C C . HIS A 1 86 ? 19.043 15.582 -16.463 1.00 95.75 86 HIS A C 1
ATOM 696 O O . HIS A 1 86 ? 19.239 16.181 -17.513 1.00 95.75 86 HIS A O 1
ATOM 702 N N . ASN A 1 87 ? 20.046 15.072 -15.743 1.00 95.12 87 ASN A N 1
ATOM 703 C CA . ASN A 1 87 ? 21.457 15.254 -16.091 1.00 95.12 87 ASN A CA 1
ATOM 704 C C . ASN A 1 87 ? 21.816 14.629 -17.451 1.00 95.12 87 ASN A C 1
ATOM 706 O O . ASN A 1 87 ? 22.683 15.142 -18.157 1.00 95.12 87 ASN A O 1
ATOM 710 N N . ILE A 1 88 ? 21.193 13.500 -17.812 1.00 92.94 88 ILE A N 1
ATOM 711 C CA . ILE A 1 88 ? 21.373 12.870 -19.129 1.00 92.94 88 ILE A CA 1
ATOM 712 C C . ILE A 1 88 ? 20.797 13.773 -20.218 1.00 92.94 88 ILE A C 1
ATOM 714 O O . ILE A 1 88 ? 21.498 14.058 -21.185 1.00 92.94 88 ILE A O 1
ATOM 718 N N . LEU A 1 89 ? 19.562 14.250 -20.042 1.00 90.12 89 LEU A N 1
ATOM 719 C CA . LEU A 1 89 ? 18.910 15.146 -20.998 1.00 90.12 89 LEU A CA 1
ATOM 720 C C . LEU A 1 89 ? 19.706 16.439 -21.181 1.00 90.12 89 LEU A C 1
ATOM 722 O O . LEU A 1 89 ? 19.999 16.822 -22.309 1.00 90.12 89 LEU A O 1
ATOM 726 N N . GLU A 1 90 ? 20.136 17.058 -20.085 1.00 91.06 90 GLU A N 1
ATOM 727 C CA . GLU A 1 90 ? 20.933 18.281 -20.126 1.00 91.06 90 GLU A CA 1
ATOM 728 C C . GLU A 1 90 ? 22.274 18.055 -20.843 1.00 91.06 90 GLU A C 1
ATOM 730 O O . GLU A 1 90 ? 22.663 18.845 -21.703 1.00 91.06 90 GLU A O 1
ATOM 735 N N . ARG A 1 91 ? 22.963 16.935 -20.576 1.00 87.81 91 ARG A N 1
ATOM 736 C CA . ARG A 1 91 ? 24.183 16.564 -21.315 1.00 87.81 91 ARG A CA 1
ATOM 737 C C . ARG A 1 91 ? 23.929 16.343 -22.801 1.00 87.81 91 ARG A C 1
ATOM 739 O O . ARG A 1 91 ? 24.786 16.692 -23.607 1.00 87.81 91 ARG A O 1
ATOM 746 N N . GLU A 1 92 ? 22.804 15.743 -23.176 1.00 83.94 92 GLU A N 1
ATOM 747 C CA . GLU A 1 92 ? 22.448 15.538 -24.582 1.00 83.94 92 GLU A CA 1
ATOM 748 C C . GLU A 1 92 ? 22.075 16.836 -25.299 1.00 83.94 92 GLU A C 1
ATOM 750 O O . GLU A 1 92 ? 22.351 16.969 -26.493 1.00 83.94 92 GLU A O 1
ATOM 755 N N . GLU A 1 93 ? 21.443 17.783 -24.609 1.00 81.69 93 GLU A N 1
ATOM 756 C CA . GLU A 1 93 ? 21.155 19.114 -25.149 1.00 81.69 93 GLU A CA 1
ATOM 757 C C . GLU A 1 93 ? 22.431 19.939 -25.309 1.00 81.69 93 GLU A C 1
ATOM 759 O O . GLU A 1 93 ? 22.611 20.614 -26.323 1.00 81.69 93 GLU A O 1
ATOM 764 N N . GLN A 1 94 ? 23.340 19.844 -24.338 1.00 82.31 94 GLN A N 1
ATOM 765 C CA . GLN A 1 94 ? 24.588 20.599 -24.326 1.00 82.31 94 GLN A CA 1
ATOM 766 C C . GLN A 1 94 ? 25.715 19.946 -25.140 1.00 82.31 94 GLN A C 1
ATOM 768 O O . GLN A 1 94 ? 26.749 20.586 -25.300 1.00 82.31 94 GLN A O 1
ATOM 773 N N . ASP A 1 95 ? 25.559 18.720 -25.669 1.00 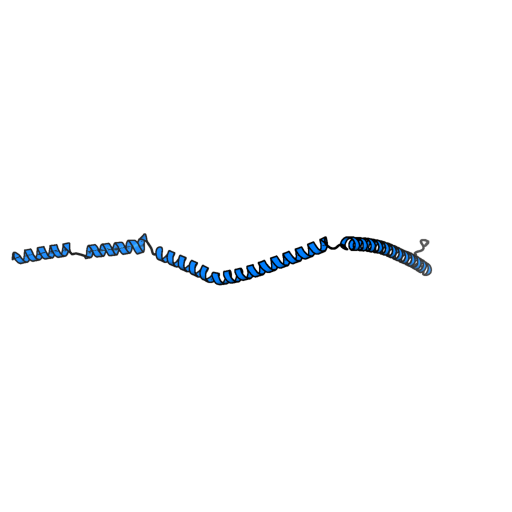82.56 95 ASP A N 1
ATOM 774 C CA . ASP A 1 95 ? 26.595 18.039 -26.467 1.00 82.56 95 ASP A CA 1
ATOM 775 C C . ASP A 1 95 ? 26.836 18.788 -27.796 1.00 82.56 95 ASP A C 1
ATOM 777 O O . ASP A 1 95 ? 26.079 18.620 -28.764 1.00 82.56 95 ASP A O 1
ATOM 781 N N . PRO A 1 96 ? 27.937 19.559 -27.923 1.00 73.94 96 PRO A N 1
ATOM 782 C CA . PRO A 1 96 ? 28.200 20.338 -29.129 1.00 73.94 96 PRO A CA 1
ATOM 783 C C . PRO A 1 96 ? 28.547 19.435 -30.322 1.00 73.94 96 PRO A C 1
ATOM 785 O O . PRO A 1 96 ? 28.555 19.879 -31.471 1.00 73.94 96 PRO A O 1
ATOM 788 N N . ARG A 1 97 ? 28.841 18.150 -30.074 1.00 81.00 97 ARG A N 1
ATOM 789 C CA . ARG A 1 97 ? 29.179 17.153 -31.092 1.00 81.00 97 ARG A CA 1
ATOM 790 C C . ARG A 1 97 ? 27.966 16.342 -31.539 1.00 81.00 97 ARG A C 1
ATOM 792 O O . ARG A 1 97 ? 28.131 15.530 -32.450 1.00 81.00 97 ARG A O 1
ATOM 799 N N . LYS A 1 98 ? 26.772 16.567 -30.974 1.00 82.25 98 LYS A N 1
ATOM 800 C CA . LYS A 1 98 ? 25.532 15.868 -31.350 1.00 82.25 98 LYS A CA 1
ATOM 801 C C . LYS A 1 98 ? 25.251 15.981 -32.847 1.00 82.25 98 LYS A C 1
ATOM 803 O O . LYS A 1 98 ? 25.223 14.965 -33.531 1.00 82.25 98 LYS A O 1
ATOM 808 N N . LYS A 1 99 ? 25.232 17.209 -33.384 1.00 80.56 99 LYS A N 1
ATOM 809 C CA . LYS A 1 99 ? 25.060 17.461 -34.829 1.00 80.56 99 LYS A CA 1
ATOM 810 C C . LYS A 1 99 ? 26.095 16.719 -35.677 1.00 80.56 99 LYS A C 1
ATOM 812 O O . LYS A 1 99 ? 25.741 16.034 -36.627 1.00 80.56 99 LYS A O 1
ATOM 817 N N . ARG A 1 100 ? 27.374 16.779 -35.286 1.00 84.44 100 ARG A N 1
ATOM 818 C CA . ARG A 1 100 ? 28.460 16.079 -35.993 1.00 84.44 100 ARG A CA 1
ATOM 819 C C . ARG A 1 100 ? 28.285 14.556 -35.955 1.00 84.44 100 ARG A C 1
ATOM 821 O O . ARG A 1 100 ? 28.565 13.888 -36.944 1.00 84.44 100 ARG A O 1
ATOM 828 N N . ARG A 1 101 ? 27.857 13.985 -34.825 1.00 85.25 101 ARG A N 1
ATOM 829 C CA . ARG A 1 101 ? 27.568 12.546 -34.698 1.00 85.25 101 ARG A CA 1
ATOM 830 C C . ARG A 1 101 ? 26.381 12.139 -35.563 1.00 85.25 101 ARG A C 1
ATOM 832 O O . ARG A 1 101 ? 26.461 11.094 -36.200 1.00 85.25 101 ARG A O 1
ATOM 839 N N . ASP A 1 102 ? 25.332 12.950 -35.607 1.00 87.62 102 ASP A N 1
ATOM 840 C CA . ASP A 1 102 ? 24.145 12.686 -36.423 1.00 87.62 102 ASP A CA 1
ATOM 841 C C . ASP A 1 102 ? 24.476 12.746 -37.921 1.00 87.62 102 ASP A C 1
ATOM 843 O O . ASP A 1 102 ? 24.104 11.847 -38.670 1.00 87.62 102 ASP A O 1
ATOM 847 N N . GLU A 1 103 ? 25.293 13.713 -38.348 1.00 89.44 103 GLU A N 1
ATOM 848 C CA . GLU A 1 103 ? 25.821 13.771 -39.717 1.00 89.44 103 GLU A CA 1
ATOM 849 C C . GLU A 1 103 ? 26.666 12.539 -40.075 1.00 89.44 103 GLU A C 1
ATOM 851 O O . GLU A 1 103 ? 26.548 12.002 -41.176 1.00 89.44 103 GLU A O 1
ATOM 856 N N . ILE A 1 104 ? 27.524 12.074 -39.159 1.00 90.56 104 ILE A N 1
ATOM 857 C CA . ILE A 1 104 ? 28.335 10.865 -39.370 1.00 90.56 104 ILE A CA 1
ATOM 858 C C . ILE A 1 104 ? 27.444 9.625 -39.459 1.00 90.56 104 ILE A C 1
ATOM 860 O O . ILE A 1 104 ? 27.668 8.788 -40.334 1.00 90.56 104 ILE A O 1
ATOM 864 N N . LYS A 1 105 ? 26.431 9.505 -38.593 1.00 91.88 105 LYS A N 1
ATOM 865 C CA . LYS A 1 105 ? 25.457 8.407 -38.640 1.00 91.88 105 LYS A CA 1
ATOM 866 C C . LYS A 1 105 ? 24.719 8.380 -39.971 1.00 91.88 105 LYS A C 1
ATOM 868 O O . LYS A 1 105 ? 24.639 7.324 -40.585 1.00 91.88 105 LYS A O 1
ATOM 873 N N . GLU A 1 106 ? 24.238 9.529 -40.435 1.00 94.06 106 GLU A N 1
ATOM 874 C CA . GLU A 1 106 ? 23.508 9.629 -41.698 1.00 94.06 106 GLU A CA 1
ATOM 875 C C . GLU A 1 106 ? 24.398 9.276 -42.897 1.00 94.06 106 GLU A C 1
ATOM 877 O O . GLU A 1 106 ? 23.989 8.526 -43.780 1.00 94.06 106 GLU A O 1
ATOM 882 N N . LYS A 1 107 ? 25.653 9.747 -42.909 1.00 93.56 107 LYS A N 1
ATOM 883 C CA . LYS A 1 107 ? 26.629 9.361 -43.941 1.00 93.56 107 LYS A CA 1
ATOM 884 C C . LYS A 1 107 ? 26.915 7.861 -43.926 1.00 93.56 107 LYS A C 1
ATOM 886 O O . LYS A 1 107 ? 26.891 7.236 -44.979 1.00 93.56 107 LYS A O 1
ATOM 891 N N . SER A 1 108 ? 27.140 7.293 -42.743 1.00 92.69 108 SER A N 1
ATOM 892 C CA . SER A 1 108 ? 27.423 5.861 -42.590 1.00 92.69 108 SER A CA 1
ATOM 893 C C . SER A 1 108 ? 26.231 5.011 -43.026 1.00 92.69 108 SER A C 1
ATOM 895 O O . SER A 1 108 ? 26.412 3.987 -43.672 1.00 92.69 108 SER A O 1
ATOM 897 N N . LYS A 1 109 ? 25.004 5.459 -42.729 1.00 95.25 109 LYS A N 1
ATOM 898 C CA . LYS A 1 109 ? 23.774 4.799 -43.170 1.00 95.25 109 LYS A CA 1
ATOM 899 C C . LYS A 1 109 ? 23.656 4.786 -44.693 1.00 95.25 109 LYS A C 1
ATOM 901 O O . LYS A 1 109 ? 23.408 3.735 -45.261 1.00 95.25 109 LYS A O 1
ATOM 906 N N . LYS A 1 110 ? 23.906 5.919 -45.356 1.00 95.12 110 LYS A N 1
ATOM 907 C CA . LYS A 1 110 ? 23.894 5.987 -46.827 1.00 95.12 110 LYS A CA 1
ATOM 908 C C . LYS A 1 110 ? 24.930 5.062 -47.458 1.00 95.12 110 LYS A C 1
ATOM 910 O O . LYS A 1 110 ? 24.599 4.342 -48.388 1.00 95.12 110 LYS A O 1
ATOM 915 N N . GLN A 1 111 ? 26.149 5.047 -46.917 1.00 95.31 111 GLN A N 1
ATOM 916 C CA . GLN A 1 111 ? 27.203 4.138 -47.374 1.00 95.31 111 GLN A CA 1
ATOM 917 C C . GLN A 1 111 ? 26.813 2.670 -47.182 1.00 95.31 111 GLN A C 1
ATOM 919 O O . GLN A 1 111 ? 27.079 1.844 -48.047 1.00 95.31 111 GLN A O 1
ATOM 924 N N . TRP A 1 112 ? 26.159 2.345 -46.066 1.00 95.19 112 TRP A N 1
ATOM 925 C CA . TRP A 1 112 ? 25.662 0.998 -45.806 1.00 95.19 112 TRP A CA 1
ATOM 926 C C . TRP A 1 112 ? 24.540 0.593 -46.769 1.00 95.19 112 TRP A C 1
ATOM 928 O O . TRP A 1 112 ? 24.563 -0.507 -47.310 1.00 95.19 112 TRP A O 1
ATOM 938 N N . ASP A 1 113 ? 23.596 1.496 -47.039 1.00 96.06 113 ASP A N 1
ATOM 939 C CA . ASP A 1 113 ? 22.510 1.265 -47.995 1.00 96.06 113 ASP A CA 1
ATOM 940 C C . ASP A 1 113 ? 23.040 1.100 -49.433 1.00 96.06 113 ASP A C 1
ATOM 942 O O . ASP A 1 113 ? 22.494 0.323 -50.216 1.00 96.06 113 ASP A O 1
ATOM 946 N N . GLU A 1 114 ? 24.096 1.830 -49.803 1.00 95.62 114 GLU A N 1
ATOM 947 C CA . GLU A 1 114 ? 24.795 1.660 -51.084 1.00 95.62 114 GLU A CA 1
ATOM 948 C C . GLU A 1 114 ? 25.510 0.310 -51.158 1.00 95.62 114 GLU A C 1
ATOM 950 O O . GLU A 1 114 ? 25.322 -0.416 -52.133 1.00 95.62 114 GLU A O 1
ATOM 955 N N . PHE A 1 115 ? 26.243 -0.063 -50.109 1.00 96.31 115 PHE A N 1
ATOM 956 C CA . PHE A 1 115 ? 26.920 -1.355 -50.019 1.00 96.31 115 PHE A CA 1
ATOM 957 C C . PHE A 1 115 ? 25.944 -2.533 -50.137 1.00 96.31 115 PHE A C 1
ATOM 959 O O . PHE A 1 115 ? 26.196 -3.463 -50.898 1.00 96.31 115 PHE A O 1
ATOM 966 N N . LEU A 1 116 ? 24.798 -2.483 -49.448 1.00 95.38 116 LEU A N 1
ATOM 967 C CA . LEU A 1 116 ? 23.770 -3.524 -49.557 1.00 95.38 116 LEU A CA 1
ATOM 968 C C . LEU A 1 116 ? 23.241 -3.661 -50.990 1.00 95.38 116 LEU A C 1
ATOM 970 O O . LEU A 1 116 ? 23.142 -4.771 -51.496 1.00 95.38 116 LEU A O 1
ATOM 974 N N . LYS A 1 117 ? 22.991 -2.546 -51.688 1.00 96.00 117 LYS A N 1
ATOM 975 C CA . LYS A 1 117 ? 22.565 -2.586 -53.099 1.00 96.00 117 LYS A CA 1
ATOM 976 C C . LYS A 1 117 ? 23.625 -3.171 -54.026 1.00 96.00 117 LYS A C 1
ATOM 978 O O . LYS A 1 117 ? 23.280 -3.718 -55.071 1.00 96.00 117 LYS A O 1
ATOM 983 N N . GLU A 1 118 ? 24.903 -2.968 -53.725 1.00 95.50 118 GLU A N 1
ATOM 984 C CA . GLU A 1 118 ? 25.994 -3.583 -54.483 1.00 95.50 118 GLU A CA 1
ATOM 985 C C . GLU A 1 118 ? 26.063 -5.088 -54.221 1.00 95.50 118 GLU A C 1
ATOM 987 O O . GLU A 1 118 ? 26.178 -5.851 -55.179 1.00 95.50 118 GLU A O 1
ATOM 992 N N . MET A 1 119 ? 25.888 -5.513 -52.968 1.00 94.69 119 MET A N 1
ATOM 993 C CA . MET A 1 119 ? 25.823 -6.930 -52.602 1.00 94.69 119 MET A CA 1
ATOM 994 C C . MET A 1 119 ? 24.641 -7.648 -53.248 1.00 94.69 119 MET A C 1
ATOM 996 O O . MET A 1 119 ? 24.846 -8.697 -53.850 1.00 94.69 119 MET A O 1
ATOM 1000 N N . ASP A 1 120 ? 23.446 -7.052 -53.228 1.00 93.50 120 ASP A N 1
ATOM 1001 C CA . ASP A 1 120 ? 22.262 -7.621 -53.884 1.00 93.50 120 ASP A CA 1
ATOM 1002 C C . ASP A 1 120 ? 22.505 -7.822 -55.394 1.00 93.50 120 ASP A C 1
ATOM 1004 O O . ASP A 1 120 ? 22.147 -8.846 -55.976 1.00 93.50 120 ASP A O 1
ATOM 1008 N N . LYS A 1 121 ? 23.170 -6.862 -56.055 1.00 94.88 121 LYS A N 1
ATOM 1009 C CA . LYS A 1 121 ? 23.525 -6.977 -57.481 1.00 94.88 121 LYS A CA 1
ATOM 1010 C C . LYS A 1 121 ? 24.545 -8.076 -57.744 1.00 94.88 121 LYS A C 1
ATOM 1012 O O . LYS A 1 121 ? 24.472 -8.733 -58.784 1.00 94.88 121 LYS A O 1
ATOM 1017 N N . GLU A 1 122 ? 25.528 -8.223 -56.863 1.00 94.31 122 GLU A N 1
ATOM 1018 C CA . GLU A 1 122 ? 26.545 -9.264 -56.984 1.00 94.31 122 GLU A CA 1
ATOM 1019 C C . GLU A 1 122 ? 25.922 -10.650 -56.787 1.00 94.31 122 GLU A C 1
ATOM 1021 O O . GLU A 1 122 ? 26.168 -11.543 -57.598 1.00 94.31 122 GLU A O 1
ATOM 1026 N N . GLU A 1 123 ? 25.034 -10.802 -55.802 1.00 92.25 123 GLU A N 1
ATOM 1027 C CA . GLU A 1 123 ? 24.252 -12.020 -55.577 1.00 92.25 123 GLU A CA 1
ATOM 1028 C C . GLU A 1 123 ? 23.402 -12.378 -56.806 1.00 92.25 123 GLU A C 1
ATOM 1030 O O . GLU A 1 123 ? 23.533 -13.483 -57.336 1.00 92.25 123 GLU A O 1
ATOM 1035 N N . GLU A 1 124 ? 22.636 -11.427 -57.356 1.00 92.81 124 GLU A N 1
ATOM 1036 C CA . GLU A 1 124 ? 21.889 -11.640 -58.604 1.00 92.81 124 GLU A CA 1
ATOM 1037 C C . GLU A 1 124 ? 22.797 -12.053 -59.776 1.00 92.81 124 GLU A C 1
ATOM 1039 O O . G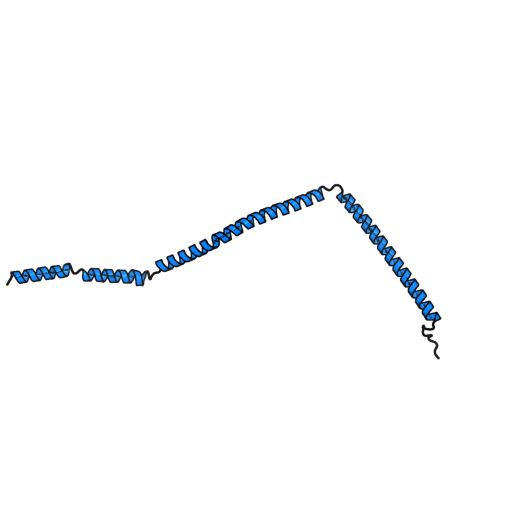LU A 1 124 ? 22.403 -12.840 -60.644 1.00 92.81 124 GLU A O 1
ATOM 1044 N N . GLY A 1 125 ? 24.001 -11.481 -59.856 1.00 92.75 125 GLY A N 1
ATOM 1045 C CA . GLY A 1 125 ? 24.993 -11.816 -60.874 1.00 92.75 125 GLY A CA 1
ATOM 1046 C C . GLY A 1 125 ? 25.467 -13.262 -60.743 1.00 92.75 125 GLY A C 1
ATOM 1047 O O . GLY A 1 125 ? 25.467 -14.008 -61.728 1.00 92.75 125 GLY A O 1
ATOM 1048 N N . ILE A 1 126 ? 25.801 -13.675 -59.520 1.00 93.56 126 ILE A N 1
ATOM 1049 C CA . ILE A 1 126 ? 26.212 -15.041 -59.189 1.00 93.56 126 ILE A CA 1
ATOM 1050 C C . ILE A 1 126 ? 25.081 -16.028 -59.492 1.00 93.56 126 ILE A C 1
ATOM 1052 O O . ILE A 1 126 ? 25.333 -17.059 -60.119 1.00 93.56 126 ILE A O 1
ATOM 1056 N N . GLU A 1 127 ? 23.838 -15.717 -59.123 1.00 92.50 127 GLU A N 1
ATOM 1057 C CA . GLU A 1 127 ? 22.679 -16.561 -59.426 1.00 92.50 127 GLU A CA 1
ATOM 1058 C C . GLU A 1 127 ? 22.468 -16.728 -60.934 1.00 92.50 127 GLU A C 1
ATOM 1060 O O . GLU A 1 127 ? 22.303 -17.852 -61.418 1.00 92.50 127 GLU A O 1
ATOM 1065 N N . LYS A 1 128 ? 22.529 -15.634 -61.707 1.00 92.50 128 LYS A N 1
ATOM 1066 C CA . LYS A 1 128 ? 22.411 -15.679 -63.175 1.00 92.50 128 LYS A CA 1
ATOM 1067 C C . LYS A 1 128 ? 23.520 -16.524 -63.795 1.00 92.50 128 LYS A C 1
ATOM 1069 O O . LYS A 1 128 ? 23.244 -17.353 -64.667 1.00 92.50 128 LYS A O 1
ATOM 1074 N N . GLU A 1 129 ? 24.762 -16.366 -63.341 1.00 92.94 129 GLU A N 1
ATOM 1075 C CA . GLU A 1 129 ? 25.876 -17.198 -63.796 1.00 92.94 129 GLU A CA 1
ATOM 1076 C C . GLU A 1 129 ? 25.693 -18.672 -63.436 1.00 92.94 129 GLU A C 1
ATOM 1078 O O . GLU A 1 129 ? 25.950 -19.551 -64.267 1.00 9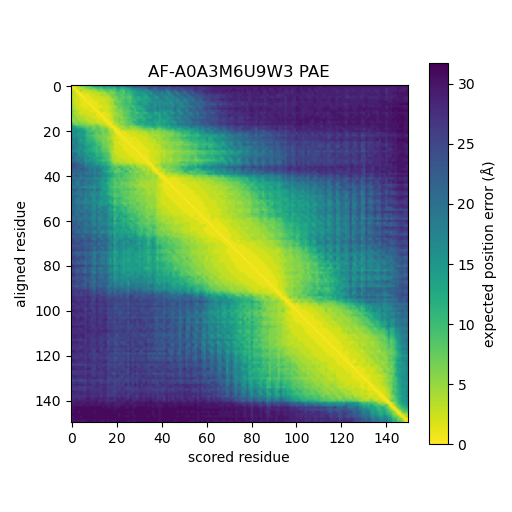2.94 129 GLU A O 1
ATOM 1083 N N . PHE A 1 130 ? 25.263 -18.952 -62.207 1.00 92.75 130 PHE A N 1
ATOM 1084 C CA . PHE A 1 130 ? 25.011 -20.301 -61.727 1.00 92.75 130 PHE A CA 1
ATOM 1085 C C . PHE A 1 130 ? 23.910 -20.975 -62.551 1.00 92.75 130 PHE A C 1
ATOM 1087 O O . PHE A 1 130 ? 24.104 -22.094 -63.030 1.00 92.75 130 PHE A O 1
ATOM 1094 N N . LEU A 1 131 ? 22.796 -20.281 -62.799 1.00 90.44 131 LEU A N 1
ATOM 1095 C CA . LEU A 1 131 ? 21.701 -20.754 -63.647 1.00 90.44 131 LEU A CA 1
ATOM 1096 C C . LEU A 1 131 ? 22.166 -21.005 -65.084 1.00 90.44 131 LEU A C 1
ATOM 1098 O O . LEU A 1 131 ? 21.885 -22.068 -65.637 1.00 90.44 131 LEU A O 1
ATOM 1102 N N . ALA A 1 132 ? 22.932 -20.085 -65.675 1.00 89.69 132 ALA A N 1
ATOM 1103 C CA . ALA A 1 132 ? 23.468 -20.249 -67.024 1.00 89.69 132 ALA A CA 1
ATOM 1104 C C . ALA A 1 132 ? 24.420 -21.455 -67.131 1.00 89.69 132 ALA A C 1
ATOM 1106 O O . ALA A 1 132 ? 24.335 -22.238 -68.080 1.00 89.69 132 ALA A O 1
ATOM 1107 N N . LYS A 1 133 ? 25.316 -21.640 -66.151 1.00 90.19 133 LYS A N 1
ATOM 1108 C CA . LYS A 1 133 ? 26.215 -22.805 -66.077 1.00 90.19 133 LYS A CA 1
ATOM 1109 C C . LYS A 1 133 ? 25.428 -24.099 -65.847 1.00 90.19 133 LYS A C 1
ATOM 1111 O O . LYS A 1 133 ? 25.720 -25.099 -66.499 1.00 90.19 133 LYS A O 1
ATOM 1116 N N . SER A 1 134 ? 24.413 -24.075 -64.984 1.00 87.12 134 SER A N 1
ATOM 1117 C CA . SER A 1 134 ? 23.518 -25.205 -64.708 1.00 87.12 134 SER A CA 1
ATOM 1118 C C . SER A 1 134 ? 22.727 -25.631 -65.948 1.00 87.12 134 SER A C 1
ATOM 1120 O O . SER A 1 134 ? 22.665 -26.821 -66.252 1.00 87.12 134 SER A O 1
ATOM 1122 N N . LEU A 1 135 ? 22.194 -24.682 -66.724 1.00 85.75 135 LEU A N 1
ATOM 1123 C CA . LEU A 1 135 ? 21.512 -24.957 -67.993 1.00 85.75 135 LEU A CA 1
ATOM 1124 C C . LEU A 1 135 ? 22.456 -25.587 -69.021 1.00 85.75 135 LEU A C 1
ATOM 1126 O O . LEU A 1 135 ? 22.149 -26.659 -69.533 1.00 85.75 135 LEU A O 1
ATOM 1130 N N . LYS A 1 136 ? 23.643 -25.004 -69.238 1.00 85.50 136 LYS A N 1
ATOM 1131 C CA . LYS A 1 136 ? 24.669 -25.587 -70.125 1.00 85.50 136 LYS A CA 1
ATOM 1132 C C . LYS A 1 136 ? 25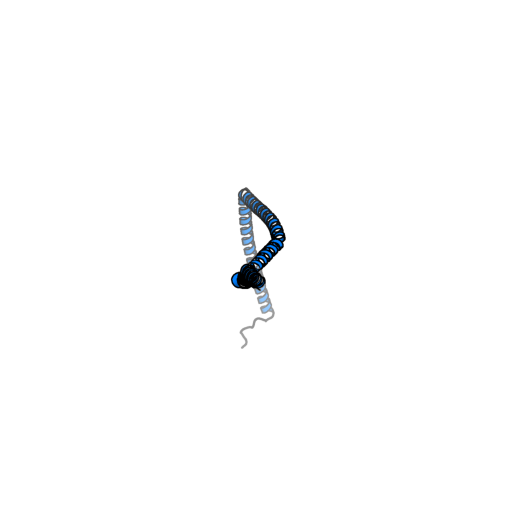.071 -27.001 -69.703 1.00 85.50 136 LYS A C 1
ATOM 1134 O O . LYS A 1 136 ? 25.330 -27.861 -70.543 1.00 85.50 136 LYS A 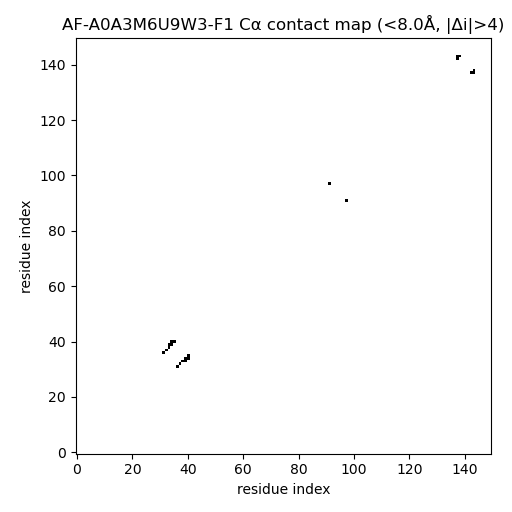O 1
ATOM 1139 N N . LEU A 1 137 ? 25.140 -27.255 -68.395 1.00 84.69 137 LEU A N 1
ATOM 1140 C CA . LEU A 1 137 ? 25.426 -28.582 -67.86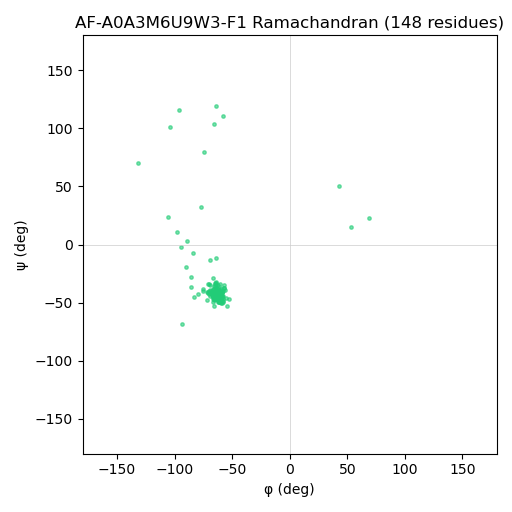0 1.00 84.69 137 LEU A CA 1
ATOM 1141 C C . LEU A 1 137 ? 24.280 -29.557 -68.168 1.00 84.69 137 LEU A C 1
ATOM 1143 O O . LEU A 1 137 ? 24.536 -30.664 -68.634 1.00 84.69 137 LEU A O 1
ATOM 1147 N N . LYS A 1 138 ? 23.024 -29.139 -67.967 1.00 83.12 138 LYS A N 1
ATOM 1148 C CA . LYS A 1 138 ? 21.836 -29.939 -68.306 1.00 83.12 138 LYS A CA 1
ATOM 1149 C C . LYS A 1 138 ? 21.745 -30.245 -69.803 1.00 83.12 138 LYS A C 1
ATOM 1151 O O . LYS A 1 138 ? 21.430 -31.380 -70.145 1.00 83.12 138 LYS A O 1
ATOM 1156 N N . GLU A 1 139 ? 22.070 -29.291 -70.676 1.00 80.38 139 GLU A N 1
ATOM 1157 C CA . GLU A 1 139 ? 22.167 -29.502 -72.130 1.00 80.38 139 GLU A CA 1
ATOM 1158 C C . GLU A 1 139 ? 23.230 -30.551 -72.473 1.00 80.38 139 GLU A C 1
ATOM 1160 O O . GLU A 1 139 ? 22.949 -31.515 -73.180 1.00 80.38 139 GLU A O 1
ATOM 1165 N N . LYS A 1 140 ? 24.440 -30.413 -71.912 1.00 78.88 140 LYS A N 1
ATOM 1166 C CA . LYS A 1 140 ? 25.563 -31.328 -72.170 1.00 78.88 140 LYS A CA 1
ATOM 1167 C C . LYS A 1 140 ? 25.270 -32.778 -71.768 1.00 78.88 140 LYS A C 1
ATOM 1169 O O . LYS A 1 140 ? 25.763 -33.694 -72.419 1.00 78.88 140 LYS A O 1
ATOM 1174 N N . TYR A 1 141 ? 24.498 -32.985 -70.702 1.00 80.69 141 TYR A N 1
ATOM 1175 C CA . TYR A 1 141 ? 24.112 -34.315 -70.218 1.00 80.69 141 TYR A CA 1
ATOM 1176 C C . TYR A 1 141 ? 22.717 -34.766 -70.693 1.00 80.69 141 TYR A C 1
ATOM 1178 O O . TYR A 1 141 ? 22.216 -35.774 -70.203 1.00 80.69 141 TYR A O 1
ATOM 1186 N N . GLY A 1 142 ? 22.089 -34.059 -71.644 1.00 64.94 142 GLY A N 1
ATOM 1187 C CA . GLY A 1 142 ? 20.829 -34.484 -72.272 1.00 64.94 142 GLY A CA 1
ATOM 1188 C C . GLY A 1 142 ? 19.598 -34.448 -71.356 1.00 64.94 142 GLY A C 1
ATOM 1189 O O . GLY A 1 142 ? 18.629 -35.156 -71.601 1.00 64.94 142 GLY A O 1
ATOM 1190 N N . LEU A 1 143 ? 19.624 -33.639 -70.293 1.00 62.09 143 LEU A N 1
ATOM 1191 C CA . LEU A 1 143 ? 18.542 -33.518 -69.303 1.00 62.09 143 LEU A CA 1
ATOM 1192 C C . LEU A 1 143 ? 17.496 -32.447 -69.663 1.00 62.09 143 LEU A C 1
ATOM 1194 O O . LEU A 1 143 ? 16.579 -32.200 -68.879 1.00 62.09 143 LEU A O 1
ATOM 1198 N N . ILE A 1 144 ? 17.619 -31.801 -70.826 1.00 54.38 144 ILE A N 1
ATOM 1199 C CA . ILE A 1 144 ? 16.562 -30.956 -71.391 1.00 54.38 144 ILE A CA 1
ATOM 1200 C C . ILE A 1 144 ? 15.778 -31.818 -72.376 1.00 54.38 144 ILE A C 1
ATOM 1202 O O . ILE A 1 144 ? 16.333 -32.291 -73.366 1.00 54.38 144 ILE A O 1
ATOM 1206 N N . ALA A 1 145 ? 14.501 -32.054 -72.068 1.00 51.22 145 ALA A N 1
ATOM 1207 C CA . ALA A 1 145 ? 13.595 -32.784 -72.941 1.00 51.22 145 ALA A CA 1
ATOM 1208 C C . ALA A 1 145 ? 13.530 -32.074 -74.298 1.00 51.22 145 ALA A C 1
ATOM 1210 O O . ALA A 1 145 ? 13.009 -30.966 -74.408 1.00 51.22 145 ALA A O 1
ATOM 1211 N N . ASN A 1 146 ? 14.091 -32.724 -75.312 1.00 43.97 146 ASN A N 1
ATOM 1212 C CA . ASN A 1 146 ? 13.946 -32.336 -76.701 1.00 43.97 146 ASN A CA 1
ATOM 1213 C C . ASN A 1 146 ? 12.451 -32.480 -77.057 1.00 43.97 146 ASN A C 1
ATOM 1215 O O . ASN A 1 146 ? 11.933 -33.596 -76.953 1.00 43.97 146 ASN A O 1
ATOM 1219 N N . PRO A 1 147 ? 11.724 -31.420 -77.459 1.00 49.78 147 PRO A N 1
ATOM 1220 C CA . PRO A 1 147 ? 10.325 -31.527 -77.871 1.00 49.78 147 PRO A CA 1
ATOM 1221 C C . PRO A 1 147 ? 10.187 -32.098 -79.295 1.00 49.78 147 PRO A C 1
ATOM 1223 O O . PRO A 1 147 ? 9.265 -31.749 -80.019 1.00 49.78 147 PRO A O 1
ATOM 1226 N N . GLU A 1 148 ? 11.093 -32.986 -79.699 1.00 42.69 148 GLU A N 1
ATOM 1227 C CA . GLU A 1 148 ? 11.026 -33.727 -80.957 1.00 42.69 148 GLU A CA 1
ATOM 1228 C C . GLU A 1 148 ? 11.288 -35.204 -80.654 1.00 42.69 148 GLU A C 1
ATOM 1230 O O . GLU A 1 148 ? 12.342 -35.772 -80.929 1.00 42.69 148 GLU A O 1
ATOM 1235 N N . SER A 1 149 ? 10.301 -35.805 -79.992 1.00 43.94 149 SER A N 1
ATOM 1236 C CA . SER A 1 149 ? 9.978 -37.216 -80.174 1.00 43.94 149 SER A CA 1
ATOM 1237 C C . SER A 1 149 ? 8.714 -37.274 -81.029 1.00 43.94 149 SER A C 1
ATOM 1239 O O . SER A 1 149 ? 7.615 -37.017 -80.545 1.00 43.94 149 SER A O 1
ATOM 1241 N N . ASN A 1 150 ? 8.916 -37.551 -82.316 1.00 35.34 150 ASN A N 1
ATOM 1242 C CA . ASN A 1 150 ? 7.981 -38.230 -83.209 1.00 35.34 150 ASN A CA 1
ATOM 1243 C C . ASN A 1 150 ? 8.805 -39.010 -84.233 1.00 35.34 150 ASN A C 1
ATOM 1245 O O . ASN A 1 150 ? 9.688 -38.382 -84.857 1.00 35.34 150 ASN A O 1
#

pLDDT: mean 86.76, std 12.0, range [35.34, 97.56]

Sequence (150 aa):
MAGEKAIRDVCGIYSRLFDHRAVMQNECKYVIREFEGKRNDRELLRLTEASQKANEIQSKIPECVQLAELLNDVQDQLKDARQRCHNILEREEQDPRKKRRDEIKEKSKKQWDEFLKEMDKEEEGIEKEFLAKSLKLKEKYGLIANPESN

Secondary structure (DSSP, 8-state):
-HHHHHHHHHHHHHHHHT-HHHHHHHHHHHHHIIIIIIITTHHHHHHHHHHHHHHHHHHHHHHHHHHHHHHHHHHHHHHHHHHHHHHHHHHHHH-TTHHHHHHHHHHHHHHHHHHHHHHHHHHHHHHHHHHHHHHHHHHHTT-S--S---

Foldseek 3Di:
DVVVVVVVVVVVVVCVVPVCVVVVVVVVVVCCCVDCNVCNCVVVVVVVVVVVVVVVVVVCVVVVVVVVVVVVVVVVVVVVVVVVVVVVVVCCVPVPCNVVVVVVVVVVVVVVVVVVVVVVVVVVVVVVVVVVVVVVVCVVVVVDDDPDDD

Mean predicted aligned error: 16.33 Å

Radius of gyration: 55.52 Å; Cα contacts (8 Å, |Δi|>4): 11; chains: 1; bounding box: 84×59×163 Å

Organism: Pocillopora damicornis (NCBI:txid46731)

Solvent-accessible surface area (backbone atoms only — not comparable to full-atom values): 8351 Å² total; per-residue (Å²): 119,68,65,65,51,53,52,51,51,51,53,52,51,48,52,63,77,63,47,54,62,65,56,53,55,48,51,54,52,47,51,47,45,44,48,66,58,75,47,51,55,48,66,58,54,53,50,51,54,51,49,49,52,51,51,57,51,61,68,45,47,64,58,53,51,55,51,52,52,52,49,51,53,54,50,51,53,48,52,51,52,51,51,52,52,48,53,50,52,52,50,62,72,67,39,86,55,49,66,61,51,51,54,49,50,52,51,53,49,52,53,48,57,49,50,49,56,51,48,54,51,49,51,53,49,51,50,52,50,49,51,52,52,51,48,55,50,33,56,76,70,63,70,56,84,68,96,76,85,128